Protein AF-A0AAV1V287-F1 (afdb_monomer_lite)

Sequence (75 aa):
MIFCKTKEHIASIKNSLMEDFSIKDLGDLKYCLGIEIHRKREDGTIKMNQKAYIKRLSEKFGVENCKDMHTPAGQ

Radius of gyration: 19.03 Å; chains: 1; bounding box: 44×37×40 Å

pLDDT: mean 87.49, std 9.71, range [39.22, 95.75]

Secondary structure (DSSP, 8-state):
----SSHHHHHHHHHHHHHHS-PPP--S--EETTEEEEEETTTTEEEEE-HHHHHHHHHHHT-TT---PPPS---

Organism: NCBI:txid2874970

Foldseek 3Di:
DDDDPDPVVVVVVVVVCVVVDVDDDPDDDQDDPQKGWDDDVVVRDIDIDNVRVVVVVCVVVVNVPPPDDDDPPDD

InterPro domains:
  IPR013103 Reverse transcriptase, RNA-dependent DNA polymerase [PF07727] (2-73)

Structure (mmCIF, N/CA/C/O backbone):
data_AF-A0AAV1V287-F1
#
_entry.id   AF-A0AAV1V287-F1
#
loop_
_atom_site.group_PDB
_atom_site.id
_atom_site.type_symbol
_atom_site.label_atom_id
_atom_site.label_alt_id
_atom_site.label_comp_id
_atom_site.label_asym_id
_atom_site.label_entity_id
_atom_site.label_seq_id
_atom_site.pdbx_PDB_ins_code
_atom_site.Cartn_x
_atom_site.Cartn_y
_atom_site.Cartn_z
_atom_site.occupancy
_atom_site.B_iso_or_equiv
_atom_site.auth_seq_id
_atom_site.auth_comp_id
_atom_site.auth_asym_id
_atom_site.auth_atom_id
_atom_site.pdbx_PDB_model_num
ATOM 1 N N . MET A 1 1 ? -8.681 -0.660 0.229 1.00 79.31 1 MET A N 1
ATOM 2 C CA . MET A 1 1 ? -8.096 0.264 1.230 1.00 79.31 1 MET A CA 1
ATOM 3 C C . MET A 1 1 ? -9.228 1.124 1.765 1.00 79.31 1 MET A C 1
ATOM 5 O O . MET A 1 1 ? -9.996 1.605 0.946 1.00 79.31 1 MET A O 1
ATOM 9 N N . ILE A 1 2 ? -9.375 1.266 3.084 1.00 86.56 2 ILE A N 1
ATOM 10 C CA . ILE A 1 2 ? -10.469 2.042 3.698 1.00 86.56 2 ILE A CA 1
ATOM 11 C C . ILE A 1 2 ? -9.867 3.283 4.361 1.00 86.56 2 ILE A C 1
ATOM 13 O O . ILE A 1 2 ? -8.911 3.163 5.130 1.00 86.56 2 ILE A O 1
ATOM 17 N N . PHE A 1 3 ? -10.428 4.458 4.074 1.00 84.38 3 PHE A N 1
ATOM 18 C CA . PHE A 1 3 ? -10.038 5.728 4.685 1.00 84.38 3 PHE A CA 1
ATOM 19 C C . PHE A 1 3 ? -11.203 6.293 5.494 1.00 84.38 3 PHE A C 1
ATOM 21 O O . PHE A 1 3 ? -12.259 6.583 4.939 1.00 84.38 3 PHE A O 1
ATOM 28 N N . CYS A 1 4 ? -11.007 6.480 6.800 1.00 88.19 4 CYS A N 1
ATOM 29 C CA . CYS A 1 4 ? -11.984 7.142 7.663 1.00 88.19 4 CYS A CA 1
ATOM 30 C C . CYS A 1 4 ? -11.296 8.017 8.707 1.00 88.19 4 CYS A C 1
ATOM 32 O O . CYS A 1 4 ? -10.131 7.809 9.051 1.00 88.19 4 CYS A O 1
ATOM 34 N N . LYS A 1 5 ? -12.061 8.971 9.242 1.00 86.88 5 LYS A N 1
ATOM 35 C CA . LYS A 1 5 ? -11.609 9.894 10.287 1.00 86.88 5 LYS A CA 1
ATOM 36 C C . LYS A 1 5 ? -11.367 9.201 11.632 1.00 86.88 5 LYS A C 1
ATOM 38 O O . LYS A 1 5 ? -10.473 9.609 12.364 1.00 86.88 5 LYS A O 1
ATOM 43 N N . THR A 1 6 ? -12.141 8.164 11.952 1.00 90.62 6 THR A N 1
ATOM 44 C CA . THR A 1 6 ? -12.068 7.462 13.239 1.00 90.62 6 THR A CA 1
ATOM 45 C C . THR A 1 6 ? -11.916 5.957 13.045 1.00 90.62 6 THR A C 1
ATOM 47 O O . THR A 1 6 ? -12.244 5.421 11.982 1.00 90.62 6 THR A O 1
ATOM 50 N N . LYS A 1 7 ? -11.384 5.268 14.060 1.00 88.00 7 LYS A N 1
ATOM 51 C CA . LYS A 1 7 ? -11.177 3.814 14.000 1.00 88.00 7 LYS A CA 1
ATOM 52 C C . LYS A 1 7 ? -12.500 3.050 14.045 1.00 88.00 7 LYS A C 1
ATOM 54 O O . LYS A 1 7 ? -12.588 1.997 13.421 1.00 88.00 7 LYS A O 1
ATOM 59 N N . GLU A 1 8 ? -13.520 3.592 14.708 1.00 94.50 8 GLU A N 1
ATOM 60 C CA . GLU A 1 8 ? -14.849 2.979 14.794 1.00 94.50 8 GLU A CA 1
ATOM 61 C C . GLU A 1 8 ? -15.495 2.886 13.408 1.00 94.50 8 GLU A C 1
ATOM 63 O O . GLU A 1 8 ? -15.997 1.829 13.034 1.00 94.50 8 GLU A O 1
ATOM 68 N N . HIS A 1 9 ? -15.392 3.944 12.594 1.00 95.00 9 HIS A N 1
ATOM 69 C CA . HIS A 1 9 ? -15.895 3.913 11.218 1.00 95.00 9 HIS A CA 1
ATOM 70 C C . HIS A 1 9 ? -15.132 2.919 10.337 1.00 95.00 9 HIS A C 1
ATOM 72 O O . HIS A 1 9 ? -15.749 2.230 9.529 1.00 95.00 9 HIS A O 1
ATOM 78 N N . ILE A 1 10 ? -13.810 2.780 10.518 1.00 92.00 10 ILE A N 1
ATOM 79 C CA . ILE A 1 10 ? -13.045 1.743 9.803 1.00 92.00 10 ILE A CA 1
ATOM 80 C C . ILE A 1 10 ? -13.571 0.351 10.166 1.00 92.00 10 ILE A C 1
ATOM 82 O O . ILE A 1 10 ? -13.730 -0.481 9.275 1.00 92.00 10 ILE A O 1
ATOM 86 N N . ALA A 1 11 ? -13.831 0.094 11.451 1.00 91.94 11 ALA A N 1
ATOM 87 C CA . ALA A 1 11 ? -14.328 -1.196 11.924 1.00 91.94 11 ALA A CA 1
ATOM 88 C C . ALA A 1 11 ? -15.741 -1.495 11.402 1.00 91.94 11 ALA A C 1
ATOM 90 O O . ALA A 1 11 ? -15.979 -2.587 10.896 1.00 91.94 11 ALA A O 1
ATOM 91 N N . SER A 1 12 ? -16.646 -0.514 11.451 1.00 94.62 12 SER A N 1
ATOM 92 C CA . SER A 1 12 ? -18.006 -0.653 10.921 1.00 94.62 12 SER A CA 1
ATOM 93 C C . SER A 1 12 ? -18.001 -0.996 9.429 1.00 94.62 12 SER A C 1
ATOM 95 O O . SER A 1 12 ? -18.612 -1.986 9.040 1.00 94.62 12 SER A O 1
ATOM 97 N N . ILE A 1 13 ? -17.235 -0.264 8.611 1.00 93.50 13 ILE A N 1
ATOM 98 C CA . ILE A 1 13 ? -17.134 -0.542 7.169 1.00 93.50 13 ILE A CA 1
ATOM 99 C C . ILE A 1 13 ? -16.481 -1.905 6.912 1.00 93.50 13 ILE A C 1
ATOM 101 O O . ILE A 1 13 ? -16.917 -2.633 6.023 1.00 93.50 13 ILE A O 1
ATOM 105 N N . LYS A 1 14 ? -15.447 -2.273 7.684 1.00 91.88 14 LYS A N 1
ATOM 106 C CA . LYS A 1 14 ? -14.834 -3.606 7.592 1.00 91.88 14 LYS A CA 1
ATOM 107 C C . LYS A 1 14 ? -15.864 -4.708 7.837 1.00 91.88 14 LYS A C 1
ATOM 109 O O . LYS A 1 14 ? -15.892 -5.653 7.059 1.00 91.88 14 LYS A O 1
ATOM 114 N N . ASN A 1 15 ? -16.683 -4.581 8.880 1.00 92.94 15 ASN A N 1
ATOM 115 C CA . ASN A 1 15 ? -17.688 -5.582 9.235 1.00 92.94 15 ASN A CA 1
ATOM 116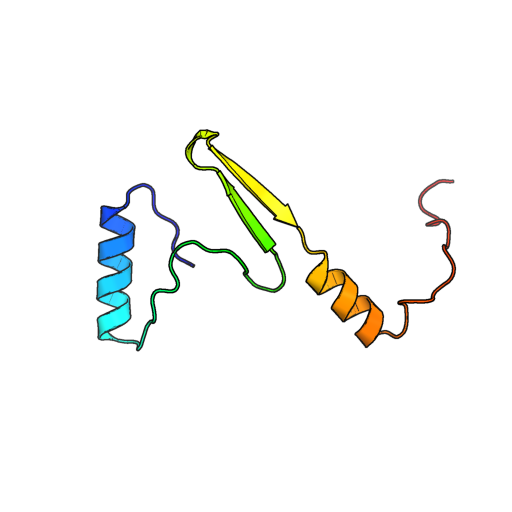 C C . ASN A 1 15 ? -18.762 -5.712 8.156 1.00 92.94 15 ASN A C 1
ATOM 118 O O . ASN A 1 15 ? -18.983 -6.820 7.688 1.00 92.94 15 ASN A O 1
ATOM 122 N N . SER A 1 16 ? -19.330 -4.598 7.684 1.00 94.19 16 SER A N 1
ATOM 123 C CA . SER A 1 16 ? -20.327 -4.641 6.607 1.00 94.19 16 SER A CA 1
ATOM 124 C C . SER A 1 16 ? -19.773 -5.271 5.329 1.00 94.19 16 SER A C 1
ATOM 126 O O . SER A 1 16 ? -20.448 -6.053 4.680 1.00 94.19 16 SER A O 1
ATOM 128 N N . LEU A 1 17 ? -18.514 -4.999 4.974 1.00 93.69 17 LEU A N 1
ATOM 129 C CA . LEU A 1 17 ? -17.912 -5.645 3.808 1.00 93.69 17 LEU A CA 1
ATOM 130 C C . LEU A 1 17 ? -17.608 -7.136 4.036 1.00 93.69 17 LEU A C 1
ATOM 132 O O . LEU A 1 17 ? -17.563 -7.888 3.068 1.00 93.69 17 LEU A O 1
ATOM 136 N N . MET A 1 18 ? -17.370 -7.566 5.279 1.00 93.12 18 MET A N 1
ATOM 137 C CA . MET A 1 18 ? -17.152 -8.979 5.617 1.00 93.12 18 MET A CA 1
ATOM 138 C C . MET A 1 18 ? -18.436 -9.815 5.558 1.00 93.12 18 MET A C 1
ATOM 140 O O . MET A 1 18 ? -18.343 -11.034 5.435 1.00 93.12 18 MET A O 1
ATOM 144 N N . GLU A 1 19 ? -19.610 -9.180 5.633 1.00 94.88 19 GLU A N 1
ATOM 145 C CA . GLU A 1 19 ? -20.907 -9.849 5.461 1.00 94.88 19 GLU A CA 1
ATOM 146 C C . GLU A 1 19 ? -21.089 -10.344 4.019 1.00 94.88 19 GLU A C 1
ATOM 148 O O . GLU A 1 19 ? -21.515 -11.478 3.808 1.00 94.88 19 GLU A O 1
ATOM 153 N N . ASP A 1 20 ? -20.678 -9.535 3.038 1.00 95.75 20 ASP A N 1
ATOM 154 C CA . ASP A 1 20 ? -20.850 -9.843 1.613 1.00 95.75 20 ASP A CA 1
ATOM 155 C C . ASP A 1 20 ? -19.602 -10.465 0.962 1.00 95.75 20 ASP A C 1
ATOM 157 O O . ASP A 1 20 ? -19.692 -11.151 -0.060 1.00 95.75 20 ASP A O 1
ATOM 161 N N . PHE A 1 21 ? -18.413 -10.231 1.528 1.00 94.69 21 PHE A N 1
ATOM 162 C CA . PHE A 1 21 ? -17.139 -10.620 0.924 1.00 94.69 21 PHE A CA 1
ATOM 163 C C . PHE A 1 21 ? -16.196 -11.279 1.932 1.00 94.69 21 PHE A C 1
ATOM 165 O O . PHE A 1 21 ? -16.013 -10.821 3.056 1.00 94.69 21 PHE A O 1
ATOM 172 N N . SER A 1 22 ? -15.472 -12.314 1.493 1.00 90.44 22 SER A N 1
ATOM 173 C CA . SER A 1 22 ? -14.382 -12.886 2.291 1.00 90.44 22 SER A CA 1
ATOM 174 C C . SER A 1 22 ? -13.187 -11.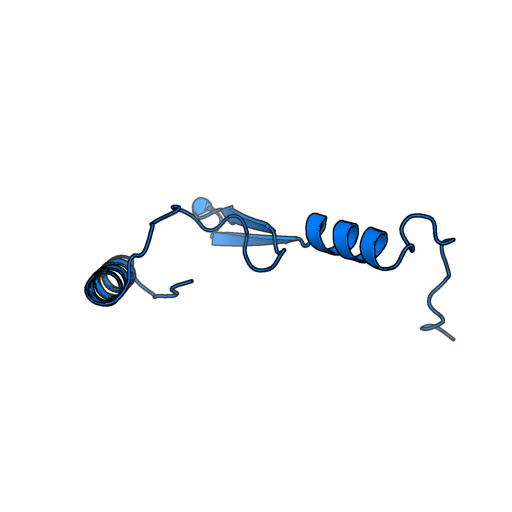927 2.320 1.00 90.44 22 SER A C 1
ATOM 176 O O . SER A 1 22 ? -12.331 -11.927 1.432 1.00 90.44 22 SER A O 1
ATOM 178 N N . ILE A 1 23 ? -13.144 -11.069 3.339 1.00 89.81 23 ILE A N 1
ATOM 179 C CA . ILE A 1 23 ? -12.071 -10.096 3.540 1.00 89.81 23 ILE A CA 1
ATOM 180 C C . ILE A 1 23 ? -11.103 -10.607 4.594 1.00 89.81 23 ILE A C 1
ATOM 182 O O . ILE A 1 23 ? -11.483 -10.981 5.700 1.00 89.81 23 ILE A O 1
ATOM 186 N N . LYS A 1 24 ? -9.813 -10.551 4.262 1.00 87.38 24 LYS A N 1
ATOM 187 C CA . LYS A 1 24 ? -8.727 -10.808 5.202 1.00 87.38 24 LYS A CA 1
ATOM 188 C C . LYS A 1 24 ? -8.104 -9.496 5.649 1.00 87.38 24 LYS A C 1
ATOM 190 O O . LYS A 1 24 ? -7.629 -8.715 4.823 1.00 87.38 24 LYS A O 1
ATOM 195 N N . ASP A 1 25 ? -8.052 -9.281 6.958 1.00 85.94 25 ASP A N 1
ATOM 196 C CA . ASP A 1 25 ? -7.279 -8.183 7.523 1.00 85.94 25 ASP A CA 1
ATOM 197 C C . ASP A 1 25 ? -5.784 -8.523 7.490 1.00 85.94 25 ASP A C 1
ATOM 199 O O . ASP A 1 25 ? -5.345 -9.532 8.041 1.00 85.94 25 ASP A O 1
ATOM 203 N N . LEU A 1 26 ? -5.003 -7.681 6.816 1.00 88.00 26 LEU A N 1
ATOM 204 C CA . LEU A 1 26 ? -3.546 -7.809 6.718 1.00 88.00 26 LEU A CA 1
ATOM 205 C C . LEU A 1 26 ? -2.817 -6.826 7.648 1.00 88.00 26 LEU A C 1
ATOM 207 O O . LEU A 1 26 ? -1.588 -6.748 7.622 1.00 88.00 26 LEU A O 1
ATOM 211 N N . GLY A 1 27 ? -3.564 -6.085 8.473 1.00 87.50 27 GLY A N 1
ATOM 212 C CA . GLY A 1 27 ? -3.032 -5.064 9.364 1.00 87.50 27 GLY A CA 1
ATOM 213 C C . GLY A 1 27 ? -2.727 -3.757 8.634 1.00 87.50 27 GLY A C 1
ATOM 214 O O . GLY A 1 27 ? -3.445 -3.345 7.719 1.00 87.50 27 GLY A O 1
ATOM 215 N N . ASP A 1 28 ? -1.673 -3.067 9.072 1.00 86.38 28 ASP A N 1
ATOM 216 C CA . ASP A 1 28 ? -1.270 -1.805 8.457 1.00 86.38 28 ASP A CA 1
ATOM 217 C C . ASP A 1 28 ? -0.834 -2.004 6.999 1.00 86.38 28 ASP A C 1
ATOM 219 O O . ASP A 1 28 ? -0.126 -2.948 6.637 1.00 86.38 28 ASP A O 1
ATOM 223 N N . LEU A 1 29 ? -1.239 -1.059 6.155 1.00 88.31 29 LEU A N 1
ATOM 224 C CA . LEU A 1 29 ? -0.915 -1.071 4.741 1.00 88.31 29 LEU A CA 1
ATOM 225 C C . LEU A 1 29 ? 0.583 -0.828 4.527 1.00 88.31 29 LEU A C 1
ATOM 227 O O . LEU A 1 29 ? 1.072 0.276 4.761 1.00 88.31 29 LEU A O 1
ATOM 231 N N . LYS A 1 30 ? 1.280 -1.853 4.033 1.00 90.25 30 LYS A N 1
ATOM 232 C CA . LYS A 1 30 ? 2.708 -1.783 3.681 1.00 90.25 30 LYS A CA 1
ATOM 233 C C . LYS A 1 30 ? 2.948 -1.663 2.182 1.00 90.25 30 LYS A C 1
ATOM 235 O O . LYS A 1 30 ? 3.889 -1.001 1.770 1.00 90.25 30 LYS A O 1
ATOM 240 N N . TYR A 1 31 ? 2.098 -2.288 1.370 1.00 90.38 31 TYR A N 1
ATOM 241 C CA . TYR A 1 31 ? 2.216 -2.286 -0.085 1.00 90.38 31 TYR A CA 1
ATOM 242 C C . TYR A 1 31 ? 0.841 -2.157 -0.741 1.00 90.38 31 TYR A C 1
ATOM 244 O O . TYR A 1 31 ? -0.098 -2.854 -0.360 1.00 90.38 31 TYR A O 1
ATOM 252 N N . CYS A 1 32 ? 0.726 -1.287 -1.743 1.00 88.44 32 CYS A N 1
ATOM 253 C CA . CYS A 1 32 ? -0.471 -1.130 -2.567 1.00 88.44 32 CYS A CA 1
ATOM 254 C C . CYS A 1 32 ? -0.065 -0.777 -4.000 1.00 88.44 32 CYS A C 1
ATOM 256 O O . CYS A 1 32 ? 0.645 0.201 -4.193 1.00 88.44 32 CYS A O 1
ATOM 258 N N . LEU A 1 33 ? -0.504 -1.545 -5.004 1.00 86.62 33 LEU A N 1
ATOM 259 C CA . LEU A 1 33 ? -0.253 -1.249 -6.429 1.00 86.62 33 LEU A CA 1
ATOM 260 C C . LEU A 1 33 ? 1.234 -1.015 -6.787 1.00 86.62 33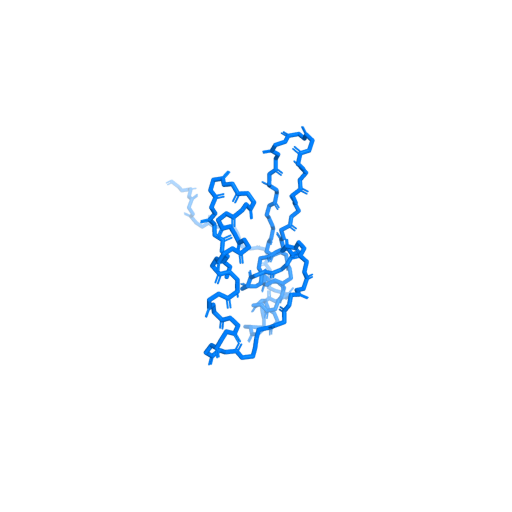 LEU A C 1
ATOM 262 O O . LEU A 1 33 ? 1.554 -0.200 -7.642 1.00 86.62 33 LEU A O 1
ATOM 266 N N . GLY A 1 34 ? 2.160 -1.706 -6.114 1.00 86.81 34 GLY A N 1
ATOM 267 C CA . GLY A 1 34 ? 3.604 -1.508 -6.320 1.00 86.81 34 GLY A CA 1
ATOM 268 C C . GLY A 1 34 ? 4.202 -0.298 -5.588 1.00 86.81 34 GLY A C 1
ATOM 269 O O . GLY A 1 34 ? 5.406 -0.064 -5.682 1.00 86.81 34 GLY A O 1
ATOM 270 N N . ILE A 1 35 ? 3.388 0.428 -4.821 1.00 93.12 35 ILE A N 1
ATOM 271 C CA . ILE A 1 35 ? 3.810 1.485 -3.905 1.00 93.12 35 ILE A CA 1
ATOM 272 C C . ILE A 1 35 ? 4.069 0.860 -2.537 1.00 93.12 35 ILE A C 1
ATOM 274 O O . ILE A 1 35 ? 3.171 0.263 -1.940 1.00 93.12 35 ILE A O 1
ATOM 278 N N . GLU A 1 36 ? 5.289 1.016 -2.042 1.00 94.50 36 GLU A N 1
ATOM 279 C CA . GLU A 1 36 ? 5.652 0.739 -0.660 1.00 94.50 36 GLU A CA 1
ATOM 280 C C . GLU A 1 36 ? 5.288 1.943 0.211 1.00 94.50 36 GLU A C 1
ATOM 282 O O . GLU A 1 36 ? 5.586 3.092 -0.128 1.00 94.50 36 GLU A O 1
ATOM 287 N N . ILE A 1 37 ? 4.624 1.676 1.332 1.00 93.56 37 ILE A N 1
ATOM 288 C CA . ILE A 1 37 ? 4.066 2.682 2.230 1.00 93.56 37 ILE A CA 1
ATOM 289 C C . ILE A 1 37 ? 4.655 2.467 3.622 1.00 93.56 37 ILE A C 1
ATOM 291 O O . ILE A 1 37 ? 4.474 1.422 4.246 1.00 93.56 37 ILE A O 1
ATOM 295 N N . HIS A 1 38 ? 5.317 3.501 4.136 1.00 93.00 38 HIS A N 1
ATOM 296 C CA . HIS A 1 38 ? 5.815 3.564 5.505 1.00 93.00 38 HIS A CA 1
ATOM 297 C C . HIS A 1 38 ? 5.087 4.676 6.246 1.00 93.00 38 HIS A C 1
ATOM 299 O O . HIS A 1 38 ? 5.318 5.863 6.009 1.00 93.00 38 HIS A O 1
ATOM 305 N N . ARG A 1 39 ? 4.208 4.295 7.167 1.00 90.69 39 ARG A N 1
ATOM 306 C CA . ARG A 1 39 ? 3.466 5.240 7.998 1.00 90.69 39 ARG A CA 1
ATOM 307 C C . ARG A 1 39 ? 4.059 5.284 9.400 1.00 90.69 39 ARG A C 1
ATOM 309 O O . ARG A 1 39 ? 4.100 4.260 10.075 1.00 90.69 39 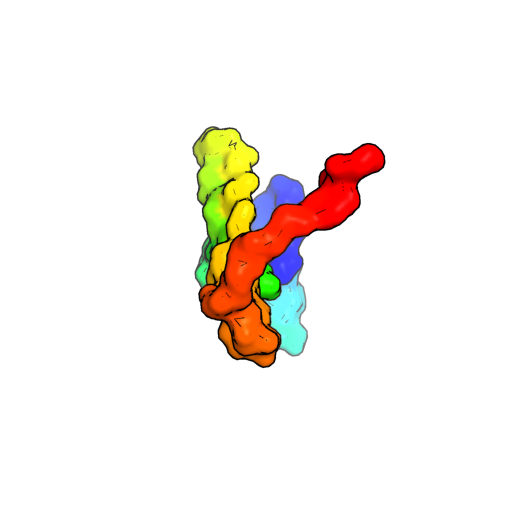ARG A O 1
ATOM 316 N N . LYS A 1 40 ? 4.439 6.476 9.858 1.00 92.94 40 LYS A N 1
ATOM 317 C CA . LYS A 1 40 ? 4.785 6.746 11.258 1.00 92.94 40 LYS A CA 1
ATOM 318 C C . LYS A 1 40 ? 3.666 7.559 11.890 1.00 92.94 40 LYS A C 1
ATOM 320 O O . LYS A 1 40 ? 3.496 8.734 11.580 1.00 92.94 40 LYS A O 1
ATOM 325 N N . ARG A 1 41 ? 2.859 6.913 12.737 1.00 87.69 41 ARG A N 1
ATOM 326 C CA . ARG A 1 41 ? 1.690 7.557 13.361 1.00 87.69 41 ARG A CA 1
ATOM 327 C C . ARG A 1 41 ? 2.084 8.591 14.416 1.00 87.69 41 ARG A C 1
ATOM 329 O O . ARG A 1 41 ? 1.388 9.590 14.513 1.00 87.69 41 ARG A O 1
ATOM 336 N N . GLU A 1 42 ? 3.184 8.360 15.129 1.00 93.31 42 GLU A N 1
ATOM 337 C CA . GLU A 1 42 ? 3.754 9.285 16.124 1.00 93.31 42 GLU A CA 1
ATOM 338 C C . GLU A 1 42 ? 4.083 10.642 15.494 1.00 93.31 42 GLU A C 1
ATOM 340 O O . GLU A 1 42 ? 3.647 11.677 15.982 1.00 93.31 42 GLU A O 1
ATOM 345 N N . ASP A 1 43 ? 4.741 10.610 14.334 1.00 93.88 43 ASP A N 1
ATOM 346 C CA . ASP A 1 43 ? 5.142 11.810 13.594 1.00 93.88 43 ASP A CA 1
ATOM 347 C C . ASP A 1 43 ? 4.036 12.339 12.660 1.00 93.88 43 ASP A C 1
ATOM 349 O O . ASP A 1 43 ? 4.229 13.328 11.958 1.00 93.88 43 ASP A O 1
ATOM 353 N N . GLY A 1 44 ? 2.906 11.634 12.541 1.00 89.62 44 GLY A N 1
ATOM 354 C CA . GLY A 1 44 ? 1.863 11.944 11.558 1.00 89.62 44 GLY A CA 1
ATOM 355 C C . GLY A 1 44 ? 2.309 11.827 10.090 1.00 89.62 44 GLY A C 1
ATOM 356 O O . GLY A 1 44 ? 1.619 12.327 9.203 1.00 89.62 44 GLY A O 1
ATOM 357 N N . THR A 1 45 ? 3.435 11.165 9.802 1.00 94.19 45 THR A N 1
ATOM 358 C CA . THR A 1 45 ? 4.024 11.118 8.455 1.00 94.19 45 THR A CA 1
ATOM 359 C C . THR A 1 45 ? 3.702 9.828 7.702 1.00 94.19 45 THR A C 1
ATOM 361 O O . THR A 1 45 ? 3.614 8.730 8.264 1.00 94.19 45 THR A O 1
ATOM 364 N N . ILE A 1 46 ? 3.554 9.956 6.382 1.00 93.00 46 ILE A N 1
ATOM 365 C CA . ILE A 1 46 ? 3.444 8.838 5.442 1.00 93.00 46 ILE A CA 1
ATOM 366 C C . ILE A 1 46 ? 4.525 9.030 4.382 1.00 93.00 46 ILE A C 1
ATOM 368 O O . ILE A 1 46 ? 4.518 10.018 3.652 1.00 93.00 46 ILE A O 1
ATOM 372 N N . LYS A 1 47 ? 5.456 8.081 4.297 1.00 94.50 47 LYS A N 1
ATOM 373 C CA . LYS A 1 47 ? 6.454 8.004 3.229 1.00 94.50 47 LYS A CA 1
ATOM 374 C C . LYS A 1 47 ? 6.025 6.943 2.232 1.00 94.50 47 LYS A C 1
ATOM 376 O O . LYS A 1 47 ? 5.592 5.862 2.625 1.00 94.50 47 LYS A O 1
ATOM 381 N N . MET A 1 48 ? 6.161 7.254 0.951 1.00 95.00 48 MET A N 1
ATOM 382 C CA . MET A 1 48 ? 5.798 6.358 -0.140 1.00 95.00 48 MET A CA 1
ATOM 383 C C . MET A 1 48 ? 6.971 6.243 -1.103 1.00 95.00 48 MET A C 1
ATOM 385 O O . MET A 1 48 ? 7.608 7.248 -1.414 1.00 95.00 48 MET A O 1
ATOM 389 N N . ASN A 1 49 ? 7.264 5.035 -1.572 1.00 94.00 49 ASN A N 1
ATOM 390 C CA . ASN A 1 49 ? 8.251 4.814 -2.622 1.00 94.00 49 ASN A CA 1
ATOM 391 C C . ASN A 1 49 ? 7.766 3.734 -3.600 1.00 94.00 49 ASN A C 1
ATOM 393 O O . ASN A 1 49 ? 6.896 2.935 -3.274 1.00 94.00 49 ASN A O 1
ATOM 397 N N . GLN A 1 50 ? 8.308 3.723 -4.816 1.00 94.88 50 GLN A N 1
ATOM 398 C CA . GLN A 1 50 ? 7.943 2.762 -5.866 1.00 94.88 50 GLN A CA 1
ATOM 399 C C . GLN A 1 50 ? 9.161 1.998 -6.389 1.00 94.88 50 GLN A C 1
ATOM 401 O O . GLN A 1 50 ? 9.174 1.546 -7.532 1.00 94.88 50 GLN A O 1
ATOM 406 N N . LYS A 1 51 ? 10.209 1.840 -5.571 1.00 91.31 51 LYS A N 1
ATOM 407 C CA . LYS A 1 51 ? 11.485 1.263 -6.024 1.00 91.31 51 LYS A CA 1
ATOM 408 C C . LYS A 1 51 ? 11.300 -0.125 -6.644 1.00 91.31 51 LYS A C 1
ATOM 410 O O . LYS A 1 51 ? 11.840 -0.404 -7.711 1.00 91.31 51 LYS A O 1
ATOM 415 N N . ALA A 1 52 ? 10.499 -0.975 -6.002 1.00 88.50 52 ALA A N 1
ATOM 416 C CA . ALA A 1 52 ? 10.205 -2.318 -6.496 1.00 88.50 52 ALA A CA 1
ATOM 417 C C . ALA A 1 52 ? 9.418 -2.299 -7.817 1.00 88.50 52 ALA A C 1
ATOM 419 O O . ALA A 1 52 ? 9.685 -3.109 -8.702 1.00 88.50 52 ALA A O 1
ATOM 420 N N . TYR A 1 53 ? 8.467 -1.374 -7.965 1.00 91.06 53 TYR A N 1
ATOM 421 C CA . TYR A 1 53 ? 7.690 -1.238 -9.193 1.00 91.06 53 TYR A CA 1
ATOM 422 C C . TYR A 1 53 ? 8.546 -0.734 -10.357 1.00 91.06 53 TYR A C 1
ATOM 424 O O . TYR A 1 53 ? 8.525 -1.340 -11.424 1.00 91.06 53 TYR A O 1
ATOM 432 N N . ILE A 1 54 ? 9.367 0.295 -10.127 1.00 90.06 54 ILE A N 1
ATOM 433 C CA . ILE A 1 54 ? 10.313 0.817 -11.123 1.00 90.06 54 ILE A CA 1
ATOM 434 C C . ILE A 1 54 ? 11.268 -0.289 -11.576 1.00 90.06 54 ILE A C 1
ATOM 436 O O . ILE A 1 54 ? 11.445 -0.479 -12.775 1.00 90.06 54 ILE A O 1
ATOM 440 N N . LYS A 1 55 ? 11.815 -1.078 -10.641 1.00 90.06 55 LYS A N 1
ATOM 441 C CA . LYS A 1 55 ? 12.677 -2.216 -10.983 1.00 90.06 55 LYS A CA 1
ATOM 442 C C . LYS A 1 55 ? 11.960 -3.227 -11.887 1.00 90.06 55 LYS A C 1
ATOM 444 O O . LYS A 1 55 ? 12.500 -3.605 -12.919 1.00 90.06 55 LYS A O 1
ATOM 449 N N . ARG A 1 56 ? 10.723 -3.605 -11.544 1.00 90.75 56 ARG A N 1
ATOM 450 C CA . ARG A 1 56 ? 9.909 -4.521 -12.363 1.00 90.75 56 ARG A CA 1
ATOM 451 C C . ARG A 1 56 ? 9.605 -3.963 -13.751 1.00 90.75 56 ARG A C 1
ATOM 453 O O . ARG A 1 56 ? 9.597 -4.720 -14.712 1.00 90.75 56 ARG A O 1
ATOM 460 N N . LEU A 1 57 ? 9.318 -2.665 -13.863 1.00 91.12 57 LEU A N 1
ATOM 461 C CA . LEU A 1 57 ? 9.119 -2.024 -15.163 1.00 91.12 57 LEU A CA 1
ATOM 462 C C . LEU A 1 57 ? 10.403 -2.055 -15.988 1.00 91.12 57 LEU A C 1
ATOM 464 O O . LEU A 1 57 ? 10.350 -2.373 -17.171 1.00 91.12 57 LEU A O 1
ATOM 468 N N . SER A 1 58 ? 11.536 -1.771 -15.351 1.00 90.25 58 SER A N 1
ATOM 469 C CA . SER A 1 58 ? 12.842 -1.793 -15.993 1.00 90.25 58 SER A CA 1
ATOM 470 C C . SER A 1 58 ? 13.132 -3.156 -16.619 1.00 90.25 58 SER A C 1
ATOM 472 O O . SER A 1 58 ? 13.370 -3.224 -17.819 1.00 90.25 58 SER A O 1
ATOM 474 N N . GLU A 1 59 ? 12.985 -4.227 -15.835 1.00 91.81 59 GLU A N 1
ATOM 475 C CA . GLU A 1 59 ? 13.139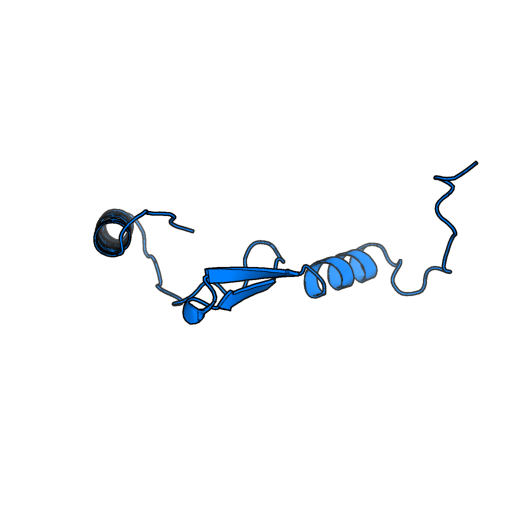 -5.617 -16.289 1.00 91.81 59 GLU A CA 1
ATOM 476 C C . GLU A 1 59 ? 12.121 -5.975 -17.387 1.00 91.81 59 GLU A C 1
ATOM 478 O O . GLU A 1 59 ? 12.459 -6.610 -18.382 1.00 91.81 59 GLU A O 1
ATOM 483 N N . LYS A 1 60 ? 10.861 -5.540 -17.242 1.00 93.38 60 LYS A N 1
ATOM 484 C CA . LYS A 1 60 ? 9.793 -5.820 -18.216 1.00 93.38 60 LYS A CA 1
ATOM 485 C C . LYS A 1 60 ? 10.079 -5.226 -19.596 1.00 93.38 60 LYS A C 1
ATOM 487 O O . LYS A 1 60 ? 9.689 -5.821 -20.598 1.00 93.38 60 LYS A O 1
ATOM 492 N N . PHE A 1 61 ? 10.690 -4.047 -19.646 1.00 92.38 61 PHE A N 1
ATOM 493 C CA . PHE A 1 61 ? 11.003 -3.356 -20.896 1.00 92.38 61 PHE A CA 1
ATOM 494 C C . PHE A 1 61 ? 12.451 -3.574 -21.360 1.00 92.38 61 PHE A C 1
ATOM 496 O O . PHE A 1 61 ? 12.820 -3.045 -22.406 1.00 92.38 61 PHE A O 1
ATOM 503 N N . GLY A 1 62 ? 13.256 -4.353 -20.626 1.00 90.00 62 GLY A N 1
ATOM 504 C CA . GLY A 1 62 ? 14.661 -4.609 -20.956 1.00 90.00 62 GLY A CA 1
ATOM 505 C C . GLY A 1 62 ? 15.547 -3.365 -20.847 1.00 90.00 62 GLY A C 1
ATOM 506 O O . GLY A 1 62 ? 16.526 -3.238 -21.582 1.00 90.00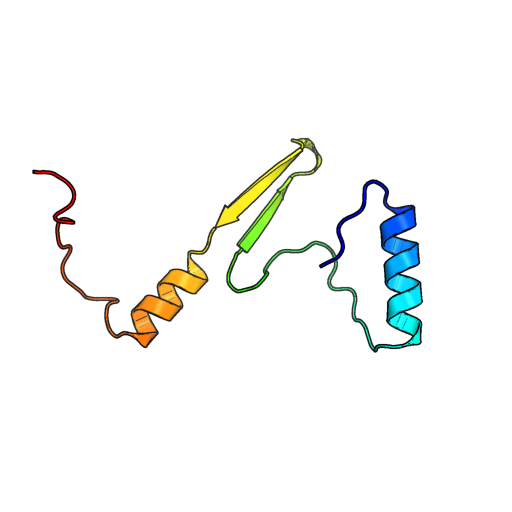 62 GLY A O 1
ATOM 507 N N . VAL A 1 63 ? 15.166 -2.405 -19.996 1.00 88.00 63 VAL A N 1
ATOM 508 C CA . VAL A 1 63 ? 15.852 -1.108 -19.845 1.00 88.00 63 VAL A CA 1
ATOM 509 C C . VAL A 1 63 ? 16.692 -1.007 -18.571 1.00 88.00 63 VAL A C 1
ATOM 511 O O . VAL A 1 63 ? 17.236 0.048 -18.265 1.00 88.00 63 VAL A O 1
ATOM 514 N N . GLU A 1 64 ? 16.843 -2.100 -17.823 1.00 85.50 64 GLU A N 1
ATOM 515 C CA . GLU A 1 64 ? 17.651 -2.169 -16.595 1.00 85.50 64 GLU A CA 1
ATOM 516 C C . GLU A 1 64 ? 19.147 -1.924 -16.799 1.00 85.50 64 GLU A C 1
ATOM 518 O O . GLU A 1 64 ? 19.825 -1.538 -15.851 1.00 85.50 64 GLU A O 1
ATOM 523 N N . ASN A 1 65 ? 19.637 -2.088 -18.030 1.00 82.69 65 ASN A N 1
ATOM 524 C CA . ASN A 1 65 ? 21.019 -1.805 -18.423 1.00 82.69 65 ASN A CA 1
ATOM 525 C C . ASN A 1 65 ? 21.114 -0.691 -19.483 1.00 82.69 65 ASN A C 1
ATOM 527 O O . ASN A 1 65 ? 22.135 -0.567 -20.166 1.00 82.69 65 ASN A O 1
ATOM 531 N N . CYS A 1 66 ? 20.048 0.093 -19.684 1.00 81.25 66 CYS A N 1
ATOM 532 C CA . CYS A 1 66 ? 20.102 1.220 -20.612 1.00 81.25 66 CYS A CA 1
ATOM 533 C C . CYS A 1 66 ? 21.130 2.255 -20.139 1.00 81.25 66 CYS A C 1
ATOM 535 O O . CYS A 1 66 ? 21.245 2.537 -18.950 1.00 81.25 66 CYS A O 1
ATOM 537 N N . LYS A 1 67 ? 21.875 2.834 -21.089 1.00 77.38 67 LYS A N 1
ATOM 538 C CA . LYS A 1 67 ? 22.803 3.933 -20.803 1.00 77.38 67 LYS A CA 1
ATOM 539 C C . LYS A 1 67 ? 22.032 5.125 -20.244 1.00 77.38 67 LYS A C 1
ATOM 541 O O . LYS A 1 67 ? 20.980 5.468 -20.786 1.00 77.38 67 LYS A O 1
ATOM 546 N N . ASP A 1 68 ? 22.603 5.777 -19.236 1.00 72.44 68 ASP A N 1
ATOM 547 C CA . ASP A 1 68 ? 22.099 7.049 -18.729 1.00 72.44 68 ASP A CA 1
ATOM 548 C C . ASP A 1 68 ? 22.024 8.052 -19.887 1.00 72.44 68 ASP A C 1
ATOM 550 O O . ASP A 1 68 ? 23.033 8.461 -20.464 1.00 72.44 68 ASP A O 1
ATOM 554 N N . MET A 1 69 ? 20.801 8.402 -20.270 1.00 69.75 69 MET A N 1
ATOM 555 C CA . MET A 1 69 ? 20.518 9.423 -21.268 1.00 69.75 69 MET A CA 1
ATOM 556 C C . MET A 1 69 ? 20.083 10.679 -20.534 1.00 69.75 69 MET A C 1
ATOM 558 O O . MET A 1 69 ? 19.163 10.647 -19.717 1.00 69.75 69 MET A O 1
ATOM 562 N N . HIS A 1 70 ? 20.727 11.800 -20.847 1.00 70.62 70 HIS A N 1
ATOM 563 C CA . HIS A 1 70 ? 20.259 13.092 -20.377 1.00 70.62 70 HIS A CA 1
ATOM 564 C C . HIS A 1 70 ? 18.877 13.350 -20.984 1.00 70.62 70 HIS A C 1
ATOM 566 O O . HIS A 1 70 ? 18.720 13.365 -22.207 1.00 70.62 70 HIS A O 1
ATOM 572 N N . THR A 1 71 ? 17.864 13.526 -20.137 1.00 64.25 71 THR A N 1
ATOM 573 C CA . THR A 1 71 ? 16.532 13.940 -20.581 1.00 64.25 71 THR A CA 1
ATOM 574 C C . THR A 1 71 ? 16.678 15.244 -21.378 1.00 64.25 71 THR A C 1
ATOM 576 O O . THR A 1 71 ? 17.227 16.197 -20.826 1.00 64.25 71 THR A O 1
ATOM 579 N N . PRO A 1 72 ? 16.170 15.358 -22.623 1.00 65.81 72 PRO A N 1
ATOM 580 C CA . PRO A 1 72 ? 16.248 16.597 -23.411 1.00 65.81 72 PRO A CA 1
ATOM 581 C C . PRO A 1 72 ? 15.386 17.746 -22.859 1.00 65.81 72 PRO A C 1
ATOM 583 O O . PRO A 1 72 ? 15.175 18.747 -23.535 1.00 65.81 72 PRO A O 1
ATOM 586 N N . ALA A 1 73 ? 14.838 17.604 -21.650 1.00 64.88 73 ALA A N 1
ATOM 587 C CA . ALA A 1 73 ? 14.076 18.642 -20.976 1.00 64.88 73 ALA A CA 1
ATOM 588 C C . ALA A 1 73 ? 15.054 19.640 -20.338 1.00 64.88 73 ALA A C 1
ATOM 590 O O . ALA A 1 73 ? 15.325 19.587 -19.140 1.00 64.88 73 ALA A O 1
ATOM 591 N N . GLY A 1 74 ? 15.624 20.500 -21.182 1.00 58.69 74 GLY A N 1
ATOM 592 C CA . GLY A 1 74 ? 16.540 21.564 -20.784 1.00 58.69 74 GLY A CA 1
ATOM 593 C C . GLY A 1 74 ? 17.435 22.037 -21.928 1.00 58.69 74 GLY A C 1
ATOM 594 O O . GLY A 1 74 ? 18.651 21.878 -21.843 1.00 58.69 74 GLY A O 1
ATOM 595 N N . GLN A 1 75 ? 16.836 22.602 -22.979 1.00 39.22 75 GLN A N 1
ATOM 596 C CA . GLN A 1 75 ? 17.440 23.695 -23.750 1.00 39.22 75 GLN A CA 1
ATOM 597 C C . GLN A 1 75 ? 16.541 24.919 -23.627 1.00 39.22 75 GLN A C 1
ATOM 599 O O . GLN A 1 75 ? 15.304 24.718 -23.597 1.00 39.22 75 GLN A O 1
#